Protein AF-A0A8H4SPP6-F1 (afdb_monomer)

Solvent-accessible surface area (backbone atoms only — not comparable to full-atom values): 2547 Å² total; per-residue (Å²): 135,86,83,87,78,52,73,68,62,47,62,70,29,71,44,84,79,41,28,49,45,77,58,93,94,37,82,40,83,44,23,84,48,65,85,71,60,130

pLDDT: mean 84.73, std 7.93, range [54.22, 92.62]

Radius of gyration: 10.39 Å; Cα contacts (8 Å, |Δi|>4): 33; chains: 1; bounding box: 20×20×30 Å

InterPro domains:
  IPR001199 Cytochrome b5-like heme/steroid binding domain [PF00173] (6-38)
  IPR001199 Cytochrome b5-like heme/steroid binding domain [PS50255] (2-38)
  IPR036400 Cytochrome b5-like heme/steroid binding domain superfamily [G3DSA:3.10.120.10] (1-38)
  IPR036400 Cytochrome b5-like heme/steroid binding domain superfamily [SSF55856] (2-38)
  IPR050668 Cytochrome b5 [PTHR19359] (2-38)

Structure (mmCIF, N/CA/C/O backbone):
data_AF-A0A8H4SPP6-F1
#
_entry.id   AF-A0A8H4SPP6-F1
#
loop_
_atom_site.group_PDB
_atom_site.id
_atom_site.type_symbol
_atom_site.label_atom_id
_atom_site.label_alt_id
_atom_site.label_comp_id
_atom_site.label_asym_id
_atom_site.label_entity_id
_atom_site.label_seq_id
_atom_site.pdbx_PDB_ins_code
_atom_site.Cartn_x
_atom_site.Cartn_y
_atom_sit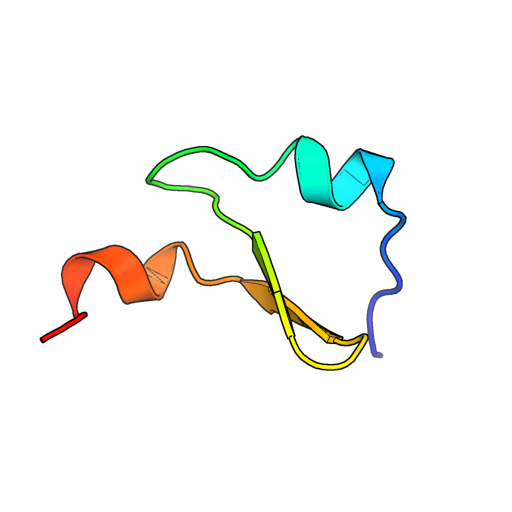e.Cartn_z
_atom_site.occupancy
_atom_site.B_iso_or_equiv
_atom_site.auth_seq_id
_atom_site.auth_comp_id
_atom_site.auth_asym_id
_atom_site.auth_atom_id
_atom_site.pdbx_PDB_model_num
ATOM 1 N N . MET A 1 1 ? 8.646 -8.136 14.243 1.00 54.22 1 MET A N 1
ATOM 2 C CA . MET A 1 1 ? 7.394 -7.446 14.605 1.00 54.22 1 MET A CA 1
ATOM 3 C C . MET A 1 1 ? 6.763 -6.951 13.321 1.00 54.22 1 MET A C 1
ATOM 5 O O . MET A 1 1 ? 7.337 -6.081 12.681 1.00 54.22 1 MET A O 1
ATOM 9 N N . SER A 1 2 ? 5.673 -7.571 12.883 1.00 73.81 2 SER A N 1
ATOM 10 C CA . SER A 1 2 ? 4.853 -7.070 11.777 1.00 73.81 2 SER A CA 1
ATOM 11 C C . SER A 1 2 ? 4.026 -5.890 12.286 1.00 73.81 2 SER A C 1
ATOM 13 O O . SER A 1 2 ? 3.435 -5.983 13.358 1.00 73.81 2 SER A O 1
ATOM 15 N N . LYS A 1 3 ? 4.060 -4.769 11.563 1.00 81.44 3 LYS A N 1
ATOM 16 C CA . LYS A 1 3 ? 3.309 -3.557 11.898 1.00 81.44 3 LYS A CA 1
ATOM 17 C C . LYS A 1 3 ? 1.906 -3.700 11.306 1.00 81.44 3 LYS A C 1
ATOM 19 O O . LYS A 1 3 ? 1.783 -4.037 10.130 1.00 81.44 3 LYS A O 1
ATOM 24 N N . GLU A 1 4 ? 0.880 -3.523 12.126 1.00 86.38 4 GLU A N 1
ATOM 25 C CA . GLU A 1 4 ? -0.511 -3.501 11.670 1.00 86.38 4 GLU A CA 1
ATOM 26 C C . GLU A 1 4 ? -0.857 -2.085 11.210 1.00 86.38 4 GLU A C 1
ATOM 28 O O . GLU A 1 4 ? -0.397 -1.113 11.808 1.00 86.38 4 GLU A O 1
ATOM 33 N N . PHE A 1 5 ? -1.638 -1.985 10.139 1.00 87.81 5 PHE A N 1
ATOM 34 C CA . PHE A 1 5 ? -2.078 -0.717 9.570 1.00 87.81 5 PHE A CA 1
ATOM 35 C C . PHE A 1 5 ? -3.588 -0.752 9.382 1.00 87.81 5 PHE A C 1
ATOM 37 O O . PHE A 1 5 ? -4.149 -1.758 8.942 1.00 87.81 5 PHE A O 1
ATOM 44 N N . THR A 1 6 ? -4.244 0.362 9.671 1.00 92.06 6 THR A N 1
ATOM 45 C CA . THR A 1 6 ? -5.637 0.583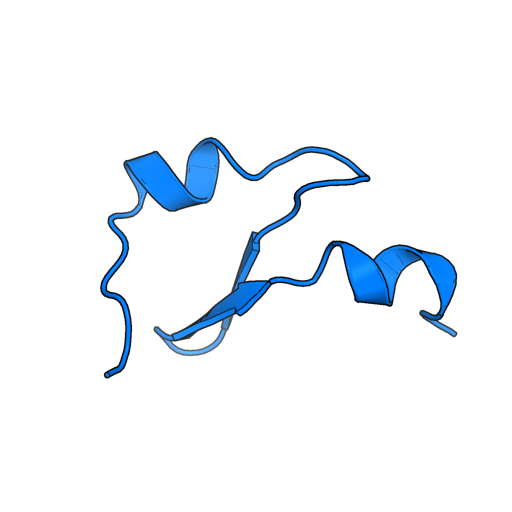 9.293 1.00 92.06 6 THR A CA 1
ATOM 46 C C . THR A 1 6 ? -5.737 1.100 7.858 1.00 92.06 6 THR A C 1
ATOM 48 O O . THR A 1 6 ? -4.804 1.693 7.319 1.00 92.06 6 THR A O 1
ATOM 51 N N . TYR A 1 7 ? -6.905 0.936 7.232 1.00 87.50 7 TYR A N 1
ATOM 52 C CA . TYR A 1 7 ? -7.160 1.507 5.904 1.00 87.50 7 TYR A CA 1
ATOM 53 C C . TYR A 1 7 ? -7.013 3.031 5.863 1.00 87.50 7 TYR A C 1
ATOM 55 O O . TYR A 1 7 ? -6.643 3.572 4.825 1.00 87.50 7 TYR A O 1
ATOM 63 N N . GLN A 1 8 ? -7.295 3.716 6.975 1.00 90.75 8 GLN A N 1
ATOM 64 C CA . GLN A 1 8 ? -7.105 5.159 7.074 1.00 90.75 8 GLN A CA 1
ATOM 65 C C . GLN A 1 8 ? -5.621 5.520 6.996 1.00 90.75 8 GLN A C 1
ATOM 67 O O . GLN A 1 8 ? -5.264 6.354 6.175 1.00 90.75 8 GLN A O 1
ATOM 72 N N . GLU A 1 9 ? -4.772 4.846 7.774 1.00 89.69 9 GLU A N 1
ATOM 73 C CA . GLU A 1 9 ? -3.322 5.075 7.750 1.00 89.69 9 GLU A CA 1
ATOM 74 C C . GLU A 1 9 ? -2.743 4.781 6.363 1.00 89.69 9 GLU A C 1
ATOM 76 O O . GLU A 1 9 ? -2.017 5.599 5.811 1.00 89.69 9 GLU A O 1
ATOM 81 N N . VAL A 1 10 ? -3.128 3.663 5.733 1.00 90.06 10 VAL A N 1
ATOM 82 C CA . VAL A 1 10 ? -2.666 3.336 4.370 1.00 90.06 10 VAL A CA 1
ATOM 83 C C . VAL A 1 10 ? -3.087 4.404 3.352 1.00 90.06 10 VAL A C 1
ATOM 85 O O . VAL A 1 10 ? -2.329 4.697 2.432 1.00 90.06 10 VAL A O 1
ATOM 88 N N . ALA A 1 11 ? -4.265 5.013 3.512 1.00 88.75 11 ALA A N 1
ATOM 89 C CA . ALA A 1 11 ? -4.750 6.052 2.604 1.00 88.75 11 ALA A CA 1
ATOM 90 C C . ALA A 1 11 ? -3.957 7.371 2.693 1.00 88.75 11 ALA A C 1
ATOM 92 O O . ALA A 1 11 ? -3.966 8.141 1.726 1.00 88.75 11 ALA A O 1
ATOM 93 N N . GLU A 1 12 ? -3.272 7.631 3.812 1.00 92.19 12 GLU A N 1
ATOM 94 C CA . GLU A 1 12 ? -2.382 8.790 3.968 1.00 92.19 12 GLU A CA 1
ATOM 95 C C . GLU A 1 12 ? -1.077 8.625 3.166 1.00 92.19 12 GLU A C 1
ATOM 97 O O . GLU A 1 12 ? -0.523 9.611 2.677 1.00 92.19 12 GLU A O 1
ATOM 102 N N . HIS A 1 13 ? -0.634 7.386 2.932 1.00 90.31 13 HIS A N 1
ATOM 103 C CA . HIS A 1 13 ? 0.569 7.048 2.163 1.00 90.31 13 HIS A CA 1
ATOM 104 C C . HIS A 1 13 ? 0.272 6.957 0.654 1.00 90.31 13 HIS A C 1
ATOM 106 O O . HIS A 1 13 ? 0.264 5.875 0.059 1.00 90.31 13 HIS A O 1
ATOM 112 N N . ASN A 1 14 ? -0.020 8.103 0.028 1.00 87.81 14 ASN A N 1
ATOM 113 C CA . ASN A 1 14 ? -0.476 8.197 -1.368 1.00 87.81 14 ASN A CA 1
ATOM 114 C C . ASN A 1 14 ? 0.382 9.103 -2.276 1.00 87.81 14 ASN A C 1
ATOM 116 O O . ASN A 1 14 ? -0.057 9.498 -3.361 1.00 87.81 14 ASN A O 1
ATOM 120 N N . THR A 1 15 ? 1.603 9.443 -1.860 1.00 86.44 15 THR A N 1
ATOM 121 C CA . THR A 1 15 ? 2.483 10.362 -2.597 1.00 86.44 15 THR A CA 1
ATOM 122 C C . THR A 1 15 ? 3.667 9.641 -3.233 1.00 86.44 15 THR A C 1
ATOM 124 O O . THR A 1 15 ? 4.055 8.550 -2.842 1.00 86.44 15 THR A O 1
ATOM 127 N N . LYS A 1 16 ? 4.304 10.264 -4.229 1.00 81.12 16 LYS A N 1
ATOM 128 C CA . LYS A 1 16 ? 5.367 9.624 -5.024 1.00 81.12 16 LYS A CA 1
ATOM 129 C C . LYS A 1 16 ? 6.624 9.228 -4.229 1.00 81.12 16 LYS A C 1
ATOM 131 O O . LYS A 1 16 ? 7.410 8.430 -4.715 1.00 81.12 16 LYS A O 1
ATOM 136 N N . ASN A 1 17 ? 6.837 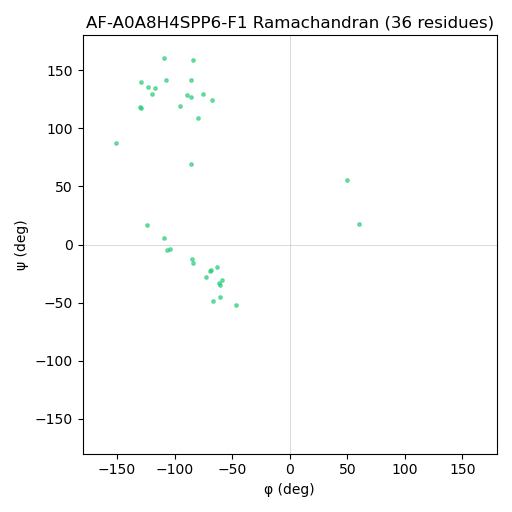9.803 -3.050 1.00 82.50 17 ASN A N 1
ATOM 137 C CA . ASN A 1 17 ? 7.952 9.439 -2.170 1.00 82.50 17 ASN A CA 1
ATOM 138 C C . ASN A 1 17 ? 7.489 8.635 -0.943 1.00 82.50 17 ASN A C 1
ATOM 140 O O . ASN A 1 17 ? 8.330 8.208 -0.161 1.00 82.50 17 ASN A O 1
ATOM 144 N N . ASP A 1 18 ? 6.179 8.453 -0.775 1.00 86.56 18 ASP A N 1
ATOM 145 C CA . ASP A 1 18 ? 5.561 7.750 0.344 1.00 86.56 18 ASP A CA 1
ATOM 146 C C . ASP A 1 18 ? 4.245 7.123 -0.136 1.00 86.56 18 ASP A C 1
ATOM 148 O O . ASP A 1 18 ? 3.189 7.770 -0.135 1.00 86.56 18 ASP A O 1
ATOM 152 N N . LEU A 1 19 ? 4.358 5.901 -0.665 1.00 88.38 19 LEU A N 1
ATOM 153 C CA . LEU A 1 19 ? 3.278 5.184 -1.334 1.00 88.38 19 LEU A CA 1
ATOM 154 C C . LEU A 1 19 ? 3.162 3.776 -0.772 1.00 88.38 19 LEU A C 1
ATOM 156 O O . LEU A 1 19 ? 4.089 2.976 -0.922 1.00 88.38 19 LEU A O 1
ATOM 160 N N . TYR A 1 20 ? 2.013 3.454 -0.183 1.00 92.62 20 TYR A N 1
ATOM 161 C CA . TYR A 1 20 ? 1.717 2.108 0.299 1.00 92.62 20 TYR A CA 1
ATOM 162 C C . TYR A 1 20 ? 0.680 1.422 -0.596 1.00 92.62 20 TYR A C 1
ATOM 164 O O . TYR A 1 20 ? -0.289 2.028 -1.051 1.00 92.62 20 TYR A O 1
ATOM 172 N N . CYS A 1 21 ? 0.859 0.123 -0.828 1.00 89.12 21 CYS A N 1
ATOM 173 C CA . CYS A 1 21 ? -0.073 -0.718 -1.573 1.00 89.12 21 CYS A CA 1
ATOM 174 C C . CYS A 1 21 ? -0.535 -1.902 -0.729 1.00 89.12 21 CYS A C 1
ATOM 176 O O . CYS A 1 21 ? 0.274 -2.590 -0.112 1.00 89.12 21 CYS A O 1
ATOM 178 N N . VAL A 1 22 ? -1.837 -2.189 -0.763 1.00 90.50 22 VAL A N 1
ATOM 179 C CA . VAL A 1 22 ? -2.399 -3.404 -0.164 1.00 90.50 22 VAL A CA 1
ATOM 180 C C . VAL A 1 22 ? -2.528 -4.477 -1.238 1.00 90.50 22 VAL A C 1
ATOM 182 O O . V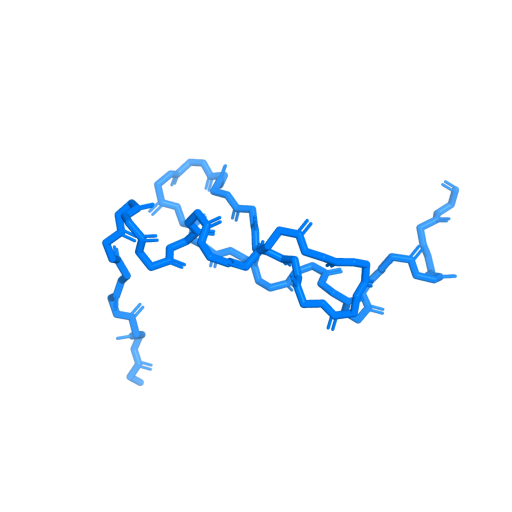AL A 1 22 ? -3.255 -4.292 -2.212 1.00 90.50 22 VAL A O 1
ATOM 185 N N . ILE A 1 23 ? -1.839 -5.604 -1.067 1.00 90.38 23 ILE A N 1
ATOM 186 C CA . ILE A 1 23 ? -1.912 -6.761 -1.965 1.00 90.38 23 ILE A CA 1
ATOM 187 C C . ILE A 1 23 ? -2.175 -8.000 -1.111 1.00 90.38 23 ILE A C 1
ATOM 189 O O . ILE A 1 23 ? -1.354 -8.354 -0.269 1.00 90.38 23 ILE A O 1
ATOM 193 N N . HIS A 1 24 ? -3.317 -8.661 -1.327 1.00 90.19 24 HIS A N 1
ATOM 194 C CA . HIS A 1 24 ? -3.745 -9.844 -0.560 1.00 90.19 24 HIS A CA 1
ATOM 195 C C . HIS A 1 24 ? -3.662 -9.629 0.966 1.00 90.19 24 HIS A C 1
ATOM 197 O O . HIS A 1 24 ? -2.965 -10.368 1.664 1.00 90.19 24 HIS A O 1
ATOM 203 N N . ASP A 1 25 ? -4.322 -8.573 1.456 1.00 86.50 25 ASP A N 1
ATOM 204 C CA . ASP A 1 25 ? -4.378 -8.191 2.880 1.00 86.50 25 ASP A CA 1
ATOM 205 C C . ASP A 1 25 ? -3.014 -7.886 3.527 1.00 86.50 25 ASP A C 1
ATOM 207 O O . ASP A 1 25 ? -2.877 -7.847 4.749 1.00 86.50 25 ASP A O 1
ATOM 211 N N . LYS A 1 26 ? -1.983 -7.635 2.713 1.00 88.50 26 LYS A N 1
ATOM 212 C CA . LYS A 1 26 ? -0.661 -7.205 3.174 1.00 88.50 26 LYS A CA 1
ATOM 213 C C . LYS A 1 26 ? -0.342 -5.821 2.650 1.00 88.50 26 LYS A C 1
ATOM 215 O O . LYS A 1 26 ? -0.531 -5.549 1.468 1.00 88.50 26 LYS A O 1
ATOM 220 N N . VAL A 1 27 ? 0.176 -4.977 3.532 1.00 90.81 27 VAL A N 1
ATOM 221 C CA . VAL A 1 27 ? 0.630 -3.627 3.198 1.00 90.81 27 VAL A CA 1
ATOM 222 C C . VAL A 1 27 ? 2.097 -3.675 2.782 1.00 90.81 27 VAL A C 1
ATOM 224 O O . VAL A 1 27 ? 2.932 -4.233 3.495 1.00 90.81 27 VAL A O 1
ATOM 227 N N . TYR A 1 28 ? 2.394 -3.088 1.630 1.00 89.25 28 TYR A N 1
ATOM 228 C CA . TYR A 1 28 ? 3.724 -2.962 1.053 1.00 89.25 28 TYR A CA 1
ATOM 229 C C . TYR A 1 28 ? 4.070 -1.488 0.894 1.00 89.25 28 TYR A C 1
ATOM 231 O O . TYR A 1 28 ? 3.303 -0.745 0.288 1.00 89.25 28 TYR A O 1
ATOM 239 N N . ASP A 1 29 ? 5.239 -1.091 1.382 1.00 89.69 29 ASP A N 1
ATOM 240 C CA . ASP A 1 29 ? 5.833 0.201 1.050 1.00 89.69 29 ASP A CA 1
ATOM 241 C C . ASP A 1 29 ? 6.493 0.097 -0.328 1.00 89.69 29 ASP A C 1
ATOM 243 O O . ASP A 1 29 ? 7.491 -0.605 -0.510 1.00 89.69 29 ASP A O 1
ATOM 247 N N . VAL A 1 30 ? 5.884 0.748 -1.316 1.00 87.38 30 VAL A N 1
ATOM 248 C CA . VAL A 1 30 ? 6.350 0.758 -2.705 1.00 87.38 30 VAL A CA 1
ATOM 249 C C . VAL A 1 30 ? 7.038 2.072 -3.072 1.00 87.38 30 VAL A C 1
ATOM 251 O O . VAL A 1 30 ? 7.592 2.156 -4.165 1.00 87.38 30 VAL A O 1
ATOM 254 N N . GLY A 1 31 ? 7.082 3.062 -2.171 1.00 86.50 31 GLY A N 1
ATOM 255 C CA . GLY A 1 31 ? 7.766 4.346 -2.365 1.00 86.50 31 GLY A CA 1
ATOM 256 C C . GLY A 1 31 ? 9.191 4.230 -2.936 1.00 86.50 31 GLY A C 1
ATOM 257 O O . GLY A 1 31 ? 9.467 4.840 -3.973 1.00 86.50 31 GLY A O 1
ATOM 258 N N . PRO A 1 32 ? 10.093 3.411 -2.356 1.00 81.81 32 PRO A N 1
ATOM 259 C CA . PRO A 1 32 ? 11.450 3.245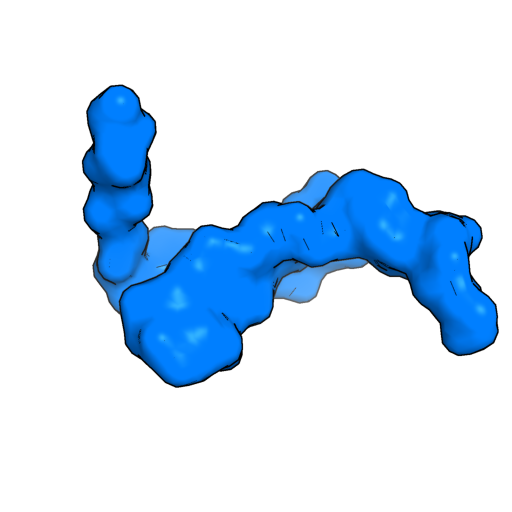 -2.885 1.00 81.81 32 PRO A CA 1
ATOM 260 C C . PRO A 1 32 ? 11.505 2.518 -4.239 1.00 81.81 32 PRO A C 1
ATOM 262 O O . PRO A 1 32 ? 12.461 2.702 -4.985 1.00 81.81 32 PRO A O 1
ATOM 265 N N . PHE A 1 33 ? 10.479 1.739 -4.592 1.00 80.06 33 PHE A N 1
ATOM 266 C CA . PHE A 1 33 ? 10.429 0.970 -5.840 1.00 80.06 33 PHE A CA 1
ATOM 267 C C . PHE A 1 33 ? 9.915 1.770 -7.045 1.00 80.06 33 PHE A C 1
ATOM 269 O O . PHE A 1 33 ? 10.079 1.323 -8.178 1.00 80.06 33 PHE A O 1
ATOM 276 N N . ILE A 1 34 ? 9.325 2.956 -6.847 1.00 78.81 34 ILE A N 1
ATOM 277 C CA . ILE A 1 34 ? 8.729 3.747 -7.942 1.00 78.81 34 ILE A CA 1
ATOM 278 C C . ILE A 1 34 ? 9.762 4.147 -9.005 1.00 78.81 34 ILE A C 1
ATOM 280 O O . ILE A 1 34 ? 9.425 4.236 -10.184 1.00 78.81 34 ILE A O 1
ATOM 284 N N . TYR A 1 35 ? 11.012 4.390 -8.611 1.00 75.94 35 TYR A N 1
ATOM 285 C CA . TYR A 1 35 ? 12.070 4.818 -9.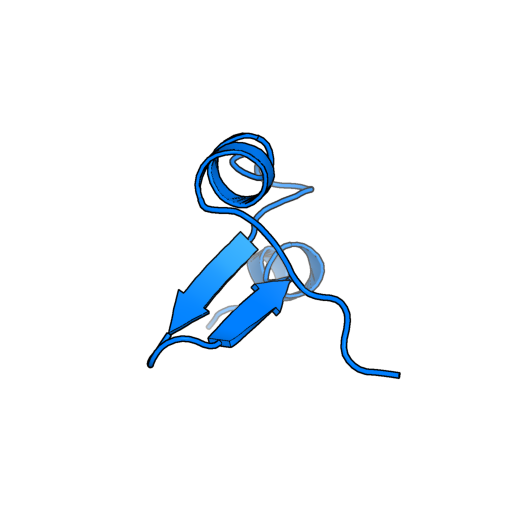533 1.00 75.94 35 TYR A CA 1
ATOM 286 C C . TYR A 1 35 ? 12.750 3.655 -10.271 1.00 75.94 35 TYR A C 1
ATOM 288 O O . 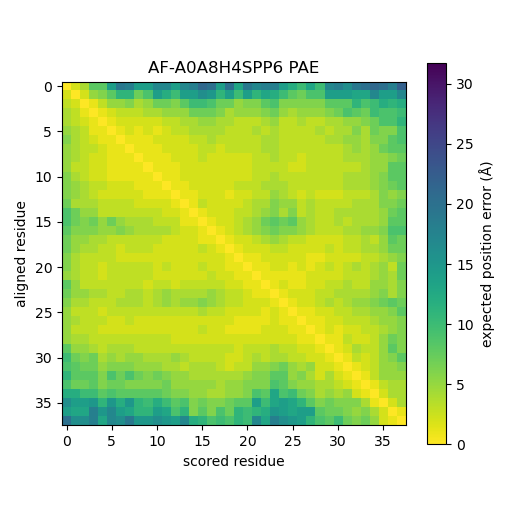TYR A 1 35 ? 13.409 3.893 -11.279 1.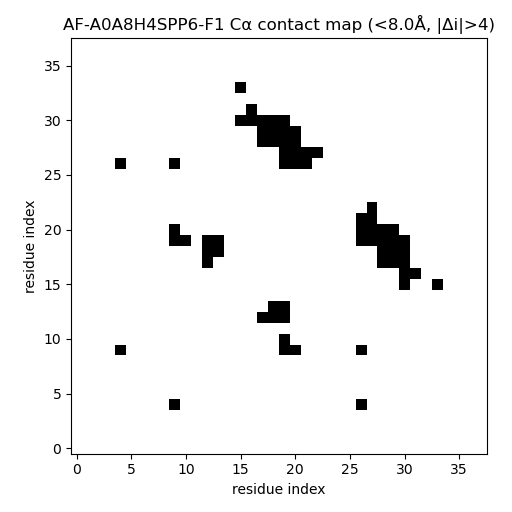00 75.94 35 TYR A O 1
ATOM 296 N N . GLU A 1 36 ? 12.576 2.419 -9.795 1.00 75.44 36 GLU A N 1
ATOM 297 C CA . GLU A 1 36 ? 13.180 1.203 -10.364 1.00 75.44 36 GLU A CA 1
ATOM 298 C C . GLU A 1 36 ? 12.155 0.292 -11.058 1.00 75.44 36 GLU A C 1
ATOM 300 O O . GLU A 1 36 ? 12.495 -0.812 -11.486 1.00 75.44 36 GLU A O 1
ATOM 305 N N . HIS A 1 37 ? 10.899 0.732 -11.181 1.00 65.75 37 HIS A N 1
ATOM 306 C CA . HIS A 1 37 ? 9.886 -0.036 -11.893 1.00 65.75 37 HIS A CA 1
ATOM 307 C C . HIS A 1 37 ? 10.233 -0.082 -13.398 1.00 65.75 37 HIS A C 1
ATOM 309 O O . HIS A 1 37 ? 10.407 0.991 -13.985 1.00 65.75 37 HIS A O 1
ATOM 315 N N . PRO A 1 38 ? 10.353 -1.276 -14.019 1.00 72.75 38 PRO A N 1
ATOM 316 C CA . PRO A 1 38 ? 10.558 -1.408 -15.462 1.00 72.75 38 PRO A CA 1
ATOM 317 C C . PRO A 1 38 ? 9.459 -0.726 -16.282 1.00 72.75 38 PRO A C 1
ATOM 319 O O . PRO A 1 38 ? 8.306 -0.647 -15.780 1.00 72.75 38 PRO A O 1
#

Organism: NCBI:txid282569

Nearest PDB structures (foldseek):
  1cxy-assembly1_A  TM=9.431E-01  e=3.423E-02  Ectothiorhodospira shaposhnikovii
  1jex-assembly1_A  TM=9.194E-01  e=6.627E-02  Rattus norvegicus
  7rhg-assembly1_B  TM=3.426E-01  e=5.033E+00  Homo sapiens

Mean predicted aligned error: 4.64 Å

Foldseek 3Di:
DDDDDDPVRQVVQVDLQRHWDQDPNDIDGCNVVSVVDD

Sequence (38 aa):
MSKEFTYQEVAEHNTKNDLYCVIHDKVYDVGPFIYEHP

Secondary structure (DSSP, 8-state):
-PPP--H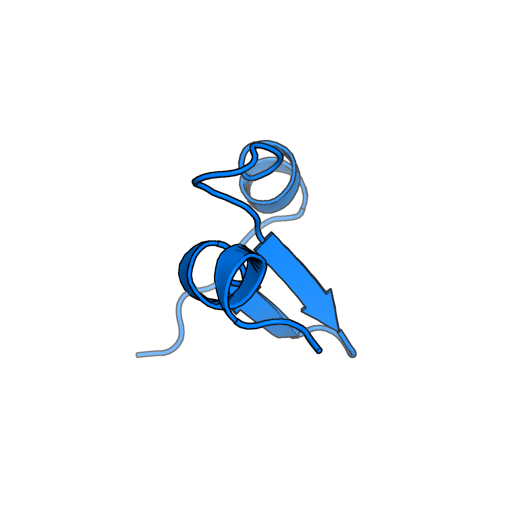HHHHH-EETTEEEEEETTEEEE-GGGTTT--